Protein AF-A0A8J3CZ08-F1 (afdb_monomer_lite)

Structure (mmCIF, N/CA/C/O backbone):
data_AF-A0A8J3CZ08-F1
#
_entry.id   AF-A0A8J3CZ08-F1
#
loop_
_atom_site.group_PDB
_atom_site.id
_atom_site.type_symbol
_atom_site.label_atom_id
_atom_site.label_alt_id
_atom_site.label_comp_id
_atom_site.label_asym_id
_atom_site.label_entity_id
_atom_site.label_seq_id
_atom_site.pdbx_PDB_ins_code
_atom_site.Cartn_x
_atom_site.Cartn_y
_atom_site.Cartn_z
_atom_site.occupancy
_atom_site.B_iso_or_equiv
_atom_site.auth_seq_id
_atom_site.auth_comp_id
_atom_site.auth_asym_id
_atom_site.auth_atom_id
_atom_site.pdbx_PDB_model_num
ATOM 1 N N . MET A 1 1 ? -17.536 -9.935 16.630 1.00 55.53 1 MET A N 1
ATOM 2 C CA . MET A 1 1 ? -16.297 -9.141 16.836 1.00 55.53 1 MET A CA 1
ATOM 3 C C . MET A 1 1 ? -16.662 -7.703 17.180 1.00 55.53 1 MET A C 1
ATOM 5 O O . MET A 1 1 ? -17.738 -7.279 16.781 1.00 55.53 1 MET A O 1
ATOM 9 N N . SER A 1 2 ? -15.826 -6.968 17.931 1.00 83.19 2 SER A N 1
ATOM 10 C CA . SER A 1 2 ? -16.153 -5.585 18.317 1.00 83.19 2 SER A CA 1
ATOM 11 C C . SER A 1 2 ? -15.973 -4.619 17.141 1.00 83.19 2 SER A C 1
ATOM 13 O O . SER A 1 2 ? -15.011 -4.729 16.381 1.00 83.19 2 SER A O 1
ATOM 15 N N . ILE A 1 3 ? -16.885 -3.652 17.013 1.00 88.19 3 ILE A N 1
ATOM 16 C CA . ILE A 1 3 ? -16.844 -2.585 15.997 1.00 88.19 3 ILE A CA 1
ATOM 17 C C . ILE A 1 3 ? -15.497 -1.838 15.987 1.00 88.19 3 ILE A C 1
ATOM 19 O O . ILE A 1 3 ? -14.977 -1.478 14.934 1.00 88.19 3 ILE A O 1
ATOM 23 N N . ILE A 1 4 ? -14.874 -1.715 17.163 1.00 90.69 4 ILE A N 1
ATOM 24 C CA . ILE A 1 4 ? -13.566 -1.086 17.367 1.00 90.69 4 ILE A CA 1
ATOM 25 C C . ILE A 1 4 ? -12.465 -1.821 16.590 1.00 90.69 4 ILE A C 1
ATOM 27 O O . ILE A 1 4 ? -11.626 -1.177 15.964 1.00 90.69 4 ILE A O 1
ATOM 31 N N . LYS A 1 5 ? -12.471 -3.163 16.582 1.00 90.31 5 LYS A N 1
ATOM 32 C CA . LYS A 1 5 ? -11.484 -3.953 15.825 1.00 90.31 5 LYS A CA 1
ATOM 33 C C . LYS A 1 5 ? -11.648 -3.761 14.319 1.00 90.31 5 LYS A C 1
ATOM 35 O O . LYS A 1 5 ? -10.652 -3.572 13.627 1.00 90.31 5 LYS A O 1
ATOM 40 N N . LYS A 1 6 ? -12.890 -3.745 13.824 1.00 91.62 6 LYS A N 1
ATOM 41 C CA . LYS A 1 6 ? -13.172 -3.495 12.402 1.00 91.62 6 LYS A CA 1
ATOM 42 C C . LYS A 1 6 ? -12.670 -2.116 11.964 1.00 91.62 6 LYS A C 1
ATOM 44 O O . LYS A 1 6 ? -12.0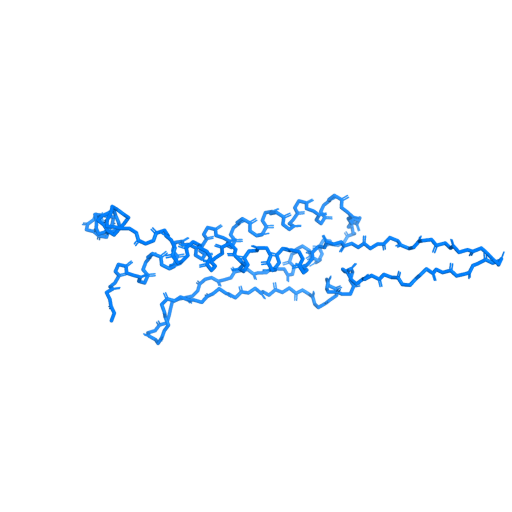28 -2.008 10.921 1.00 91.62 6 LYS A O 1
ATOM 49 N N . GLU A 1 7 ? -12.869 -1.082 12.785 1.00 91.94 7 GLU A N 1
ATOM 50 C CA . GLU A 1 7 ? -12.345 0.252 12.462 1.00 91.94 7 GLU A CA 1
ATOM 51 C C . GLU A 1 7 ? -10.839 0.390 12.613 1.00 91.94 7 GLU A C 1
ATOM 53 O O . GLU A 1 7 ? -10.219 1.093 11.816 1.00 91.94 7 GLU A O 1
ATOM 58 N N . PHE A 1 8 ? -10.222 -0.318 13.553 1.00 94.00 8 PHE A N 1
ATOM 59 C CA . PHE A 1 8 ? -8.768 -0.397 13.614 1.00 94.00 8 PHE A CA 1
ATOM 60 C C . PHE A 1 8 ? -8.179 -0.979 12.321 1.00 94.00 8 PHE A C 1
ATOM 62 O O . PHE A 1 8 ? -7.316 -0.356 11.696 1.00 94.00 8 PHE A O 1
ATOM 69 N N . VAL A 1 9 ? -8.688 -2.136 11.882 1.00 94.44 9 VAL A N 1
ATOM 70 C CA . VAL A 1 9 ? -8.239 -2.795 10.646 1.00 94.44 9 VAL A CA 1
ATOM 71 C C . VAL A 1 9 ? -8.441 -1.868 9.451 1.00 94.44 9 VAL A C 1
ATOM 73 O O . VAL A 1 9 ? -7.513 -1.659 8.668 1.00 94.44 9 VAL A O 1
ATOM 76 N N . ARG A 1 10 ? -9.616 -1.239 9.331 1.00 93.62 10 ARG A N 1
ATOM 77 C CA . ARG A 1 10 ? -9.903 -0.284 8.256 1.00 93.62 10 ARG A CA 1
ATOM 78 C C . ARG A 1 10 ? -8.902 0.865 8.210 1.00 93.62 10 ARG A C 1
ATOM 80 O O . ARG A 1 10 ? -8.414 1.170 7.124 1.00 93.62 10 ARG A O 1
ATOM 87 N N . ARG A 1 11 ? -8.596 1.493 9.351 1.00 94.50 11 ARG A N 1
ATOM 88 C CA . ARG A 1 11 ? -7.645 2.616 9.423 1.00 94.50 11 ARG A CA 1
ATOM 89 C C . ARG A 1 11 ? -6.263 2.196 8.931 1.00 94.50 11 ARG A C 1
ATOM 91 O O . ARG A 1 11 ? -5.706 2.864 8.063 1.00 94.50 11 ARG A O 1
ATOM 98 N N . ILE A 1 12 ? -5.757 1.048 9.390 1.00 95.88 12 ILE A N 1
ATOM 99 C CA . ILE A 1 12 ? -4.464 0.518 8.927 1.00 95.88 12 ILE A CA 1
ATOM 100 C C . ILE A 1 12 ? -4.481 0.270 7.420 1.00 95.88 12 ILE A C 1
ATOM 102 O O . ILE A 1 12 ? -3.575 0.718 6.717 1.00 95.88 12 ILE A O 1
ATOM 106 N N . LEU A 1 13 ? -5.509 -0.409 6.904 1.00 95.75 13 LEU A N 1
ATOM 107 C CA . LEU A 1 13 ? -5.605 -0.699 5.473 1.00 95.75 13 LEU A CA 1
ATOM 108 C C . LEU A 1 13 ? -5.691 0.583 4.633 1.00 95.75 13 LEU A C 1
ATOM 110 O O . LEU A 1 13 ? -5.066 0.657 3.576 1.00 95.75 13 LEU A O 1
ATOM 114 N N . GLN A 1 14 ? -6.420 1.603 5.095 1.00 95.25 14 GLN A N 1
ATOM 115 C CA . GLN A 1 14 ? -6.518 2.897 4.417 1.00 95.25 14 GLN A CA 1
ATOM 116 C C . GLN A 1 14 ? -5.169 3.616 4.382 1.00 95.25 14 GLN A C 1
ATOM 118 O O . GLN A 1 14 ? -4.714 4.000 3.303 1.00 95.25 14 GLN A O 1
ATOM 123 N N . GLU A 1 15 ? -4.490 3.740 5.519 1.00 96.00 15 GLU A N 1
ATOM 124 C CA . GLU A 1 15 ? -3.184 4.396 5.587 1.00 96.00 15 GLU A CA 1
ATOM 125 C C . GLU A 1 15 ? -2.137 3.680 4.730 1.00 96.00 15 GLU A C 1
ATOM 127 O O . GLU A 1 15 ? -1.411 4.314 3.961 1.00 96.00 15 GLU A O 1
ATOM 132 N N . GLU A 1 16 ? -2.065 2.351 4.824 1.00 96.06 16 GLU A N 1
ATOM 133 C CA . GLU A 1 16 ? -1.104 1.569 4.048 1.00 96.06 16 GLU A CA 1
ATOM 134 C C . GLU A 1 16 ? -1.427 1.585 2.552 1.00 96.06 16 GLU A C 1
ATOM 136 O O . GLU A 1 16 ? -0.503 1.641 1.740 1.00 96.06 16 GLU A O 1
ATOM 141 N N . SER A 1 17 ? -2.707 1.643 2.164 1.00 94.62 17 SER A N 1
ATOM 142 C CA . SER A 1 17 ? -3.087 1.802 0.757 1.00 94.62 17 SER A CA 1
ATOM 143 C C . SER A 1 17 ? -2.597 3.132 0.177 1.00 94.62 17 SER A C 1
ATOM 145 O O . SER A 1 17 ? -1.953 3.144 -0.872 1.00 94.62 17 SER A O 1
ATOM 147 N N . GLN A 1 18 ? -2.793 4.242 0.895 1.00 95.38 18 GLN A N 1
ATOM 148 C CA . GLN A 1 18 ? -2.344 5.567 0.463 1.00 95.38 18 GLN A CA 1
ATOM 149 C C . GLN A 1 18 ? -0.816 5.639 0.389 1.00 95.38 18 GLN A C 1
ATOM 151 O O . GLN A 1 18 ? -0.246 6.168 -0.572 1.00 95.38 18 GLN A O 1
ATOM 156 N N . ARG A 1 19 ? -0.129 5.070 1.389 1.00 95.50 19 ARG A N 1
ATOM 157 C CA . ARG A 1 19 ? 1.337 4.991 1.395 1.00 95.50 19 ARG A CA 1
ATOM 158 C C . ARG A 1 19 ? 1.844 4.179 0.208 1.00 95.50 19 ARG A C 1
ATOM 160 O O . ARG A 1 19 ? 2.770 4.628 -0.469 1.00 95.50 19 ARG A O 1
ATOM 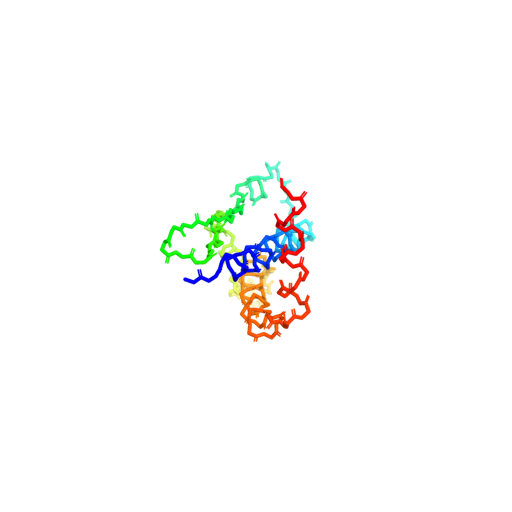167 N N . MET A 1 20 ? 1.226 3.033 -0.078 1.00 94.88 20 MET A N 1
ATOM 168 C CA . MET A 1 20 ? 1.589 2.196 -1.218 1.00 94.88 20 MET A CA 1
ATOM 169 C C . MET A 1 20 ? 1.418 2.933 -2.537 1.00 94.88 20 MET A C 1
ATOM 171 O O . MET A 1 20 ? 2.347 2.954 -3.347 1.00 94.88 20 MET A O 1
ATOM 175 N N . GLU A 1 21 ? 0.271 3.576 -2.738 1.00 94.06 21 GLU A N 1
ATOM 176 C CA . GLU A 1 21 ? -0.018 4.316 -3.961 1.00 94.06 21 GLU A CA 1
ATOM 177 C C . GLU A 1 21 ? 1.026 5.403 -4.223 1.00 94.06 21 GLU A C 1
ATOM 179 O O . GLU A 1 21 ? 1.609 5.473 -5.314 1.00 94.06 21 GLU A O 1
ATOM 184 N N . LYS A 1 22 ? 1.309 6.208 -3.192 1.00 94.94 22 LYS A N 1
ATOM 185 C CA . LYS A 1 22 ? 2.273 7.308 -3.240 1.00 94.94 22 LYS A CA 1
ATOM 186 C C . LYS A 1 22 ? 3.685 6.801 -3.518 1.00 94.94 22 LYS A C 1
ATOM 188 O O . LYS A 1 22 ? 4.338 7.271 -4.451 1.00 94.94 22 LYS A O 1
ATOM 193 N N . ASN A 1 23 ? 4.152 5.824 -2.745 1.00 94.25 23 ASN A N 1
ATOM 194 C CA . ASN A 1 23 ? 5.511 5.296 -2.854 1.00 94.25 23 ASN A CA 1
ATOM 195 C C . ASN A 1 23 ? 5.751 4.626 -4.213 1.00 94.25 23 ASN A C 1
ATOM 197 O O . ASN A 1 23 ? 6.788 4.845 -4.847 1.00 94.25 23 ASN A O 1
ATOM 201 N N . GLN A 1 24 ? 4.773 3.852 -4.689 1.00 94.50 24 GLN A N 1
ATOM 202 C CA . GLN A 1 24 ? 4.840 3.222 -5.999 1.00 94.50 24 GLN A CA 1
ATOM 203 C C . GLN A 1 24 ? 4.824 4.276 -7.117 1.00 94.50 24 GLN A C 1
ATOM 205 O O . GLN A 1 24 ? 5.618 4.190 -8.052 1.00 94.50 24 GLN A O 1
ATOM 210 N N . LEU A 1 25 ? 3.960 5.297 -7.019 1.00 93.94 25 LEU A N 1
ATOM 211 C CA . LEU A 1 25 ? 3.877 6.380 -8.007 1.00 93.94 25 LEU A CA 1
ATOM 212 C C . LEU A 1 25 ? 5.202 7.138 -8.146 1.00 93.94 25 LEU A C 1
ATOM 214 O O . LEU A 1 25 ? 5.667 7.350 -9.266 1.00 93.94 25 LEU A O 1
ATOM 218 N N . ILE A 1 26 ? 5.819 7.521 -7.025 1.00 94.50 26 ILE A N 1
ATOM 219 C CA . ILE A 1 26 ? 7.111 8.224 -7.012 1.00 94.50 26 ILE A CA 1
ATOM 220 C C . ILE A 1 26 ? 8.167 7.400 -7.751 1.00 94.50 26 ILE A C 1
ATOM 222 O O . ILE A 1 26 ? 8.894 7.916 -8.600 1.00 94.50 26 ILE A O 1
ATOM 226 N N . GLN A 1 27 ? 8.217 6.096 -7.490 1.00 93.88 27 GLN A N 1
ATOM 227 C CA . GLN A 1 27 ? 9.179 5.216 -8.137 1.00 93.88 27 GLN A CA 1
ATOM 228 C C . GLN A 1 27 ? 8.916 5.038 -9.629 1.00 93.88 27 GLN A C 1
ATOM 230 O O . GLN A 1 27 ? 9.858 5.031 -10.422 1.00 93.88 27 GLN A O 1
ATOM 235 N N . MET A 1 28 ? 7.650 4.913 -10.024 1.00 93.31 28 MET A N 1
ATOM 236 C CA . MET A 1 28 ? 7.272 4.851 -11.431 1.00 93.31 28 MET A CA 1
ATOM 237 C C . MET A 1 28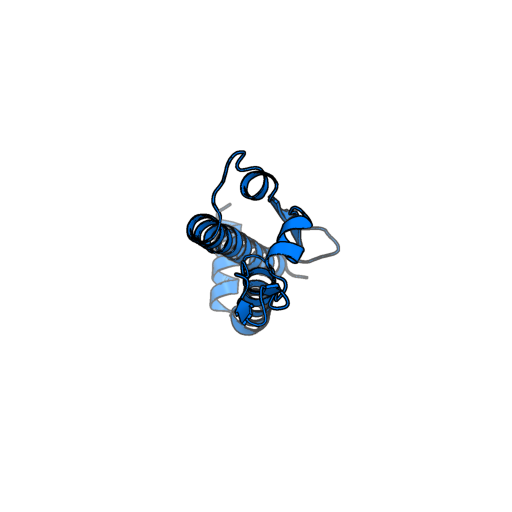 ? 7.701 6.128 -12.162 1.00 93.31 28 MET A C 1
ATOM 239 O O . MET A 1 28 ? 8.328 6.023 -13.211 1.00 93.31 28 MET A O 1
ATOM 243 N N . ARG A 1 29 ? 7.472 7.309 -11.569 1.00 93.00 29 ARG A N 1
ATOM 244 C CA . ARG A 1 29 ? 7.932 8.608 -12.098 1.00 93.00 29 ARG A CA 1
ATOM 245 C C . ARG A 1 29 ? 9.449 8.721 -12.203 1.00 93.00 29 ARG A C 1
ATOM 247 O O . ARG A 1 29 ? 9.948 9.308 -13.152 1.00 93.00 29 ARG A O 1
ATOM 254 N N . ARG A 1 30 ? 10.185 8.128 -11.263 1.00 93.06 30 ARG A N 1
ATOM 255 C CA . ARG A 1 30 ? 11.655 8.125 -11.280 1.00 93.06 30 ARG A CA 1
ATOM 256 C C . ARG A 1 30 ? 12.242 7.207 -12.354 1.00 93.06 30 ARG A C 1
ATOM 258 O O . ARG A 1 30 ? 13.354 7.428 -12.827 1.00 93.06 30 ARG A O 1
ATOM 265 N N . LEU A 1 31 ? 11.566 6.099 -12.650 1.00 92.12 31 LEU A N 1
ATOM 266 C CA . LEU A 1 31 ? 12.143 5.008 -13.431 1.00 92.12 31 LEU A CA 1
ATOM 267 C C . LEU A 1 31 ? 11.645 4.926 -14.874 1.00 92.12 31 LEU A C 1
ATOM 269 O O . LEU A 1 31 ? 12.400 4.451 -15.724 1.00 92.12 31 LEU A O 1
ATOM 273 N N . LEU A 1 32 ? 10.397 5.314 -15.129 1.00 90.75 32 LEU A N 1
ATOM 274 C CA . LEU A 1 32 ? 9.726 5.151 -16.413 1.00 90.75 32 LEU A CA 1
ATOM 275 C C . LEU A 1 32 ? 9.572 6.498 -17.118 1.00 90.75 32 LEU A C 1
ATOM 277 O O . LEU A 1 32 ? 9.310 7.512 -16.480 1.00 90.75 32 LEU A O 1
ATOM 281 N N . ASN A 1 33 ? 9.643 6.464 -18.446 1.00 89.38 33 ASN A N 1
ATOM 282 C CA . ASN A 1 33 ? 9.235 7.579 -19.294 1.00 89.38 33 ASN A CA 1
ATOM 283 C C . ASN A 1 33 ? 7.814 7.295 -19.789 1.00 89.38 33 ASN A C 1
ATOM 285 O O . ASN A 1 33 ? 7.559 6.223 -20.343 1.00 89.38 33 ASN A O 1
ATOM 289 N N . PHE A 1 34 ? 6.889 8.231 -19.583 1.00 88.44 34 PHE A N 1
ATOM 290 C CA . PHE A 1 34 ? 5.481 8.053 -19.937 1.00 88.44 34 PHE A CA 1
ATOM 291 C C . PHE A 1 34 ? 5.144 8.775 -21.238 1.00 88.44 34 PHE A C 1
ATOM 2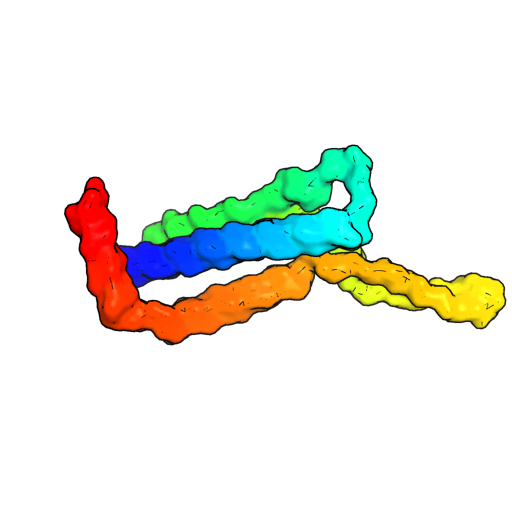93 O O . PHE A 1 34 ? 5.564 9.907 -21.438 1.00 88.44 34 PHE A O 1
ATOM 300 N N . HIS A 1 35 ? 4.354 8.119 -22.090 1.00 87.38 35 HIS A N 1
ATOM 301 C CA . HIS A 1 35 ? 3.649 8.772 -23.200 1.00 87.38 35 HIS A CA 1
ATOM 302 C C . HIS A 1 35 ? 2.167 8.975 -22.856 1.00 87.38 35 HIS A C 1
ATOM 304 O O . HIS A 1 35 ? 1.675 10.091 -22.911 1.00 87.38 35 HIS A O 1
ATOM 310 N N . THR A 1 36 ? 1.468 7.916 -22.430 1.00 85.62 36 THR A N 1
ATOM 311 C CA . THR A 1 36 ? 0.010 7.944 -22.186 1.00 85.62 36 THR A CA 1
ATOM 312 C C . THR A 1 36 ? -0.388 7.961 -20.707 1.00 85.62 36 THR A C 1
ATOM 314 O O . THR A 1 36 ? -1.560 8.100 -20.386 1.00 85.62 36 THR A O 1
ATOM 317 N N . ASN A 1 37 ? 0.562 7.800 -19.775 1.00 89.31 37 ASN A N 1
ATOM 318 C CA . ASN A 1 37 ? 0.315 7.646 -18.327 1.00 89.31 37 ASN A CA 1
ATOM 319 C C . ASN A 1 37 ? -0.619 6.481 -17.919 1.00 89.31 37 ASN A C 1
ATOM 321 O O . ASN A 1 37 ? -0.924 6.332 -16.734 1.00 89.31 37 ASN A O 1
ATOM 325 N N . GLU A 1 38 ? -0.999 5.589 -18.836 1.00 89.19 38 GLU A N 1
ATOM 326 C CA . GLU A 1 38 ? -1.927 4.477 -18.568 1.00 89.19 38 GLU A CA 1
ATOM 327 C C . GLU A 1 38 ? -1.474 3.554 -17.434 1.00 89.19 38 GLU A C 1
ATOM 329 O O . GLU A 1 38 ? -2.289 3.045 -16.665 1.00 89.19 38 GLU A O 1
ATOM 334 N N . LEU A 1 39 ? -0.161 3.341 -17.297 1.00 89.00 39 LEU A N 1
ATOM 335 C CA . LEU A 1 39 ? 0.382 2.514 -16.219 1.00 89.00 39 LEU A CA 1
ATOM 336 C C . LEU A 1 39 ? 0.119 3.104 -14.835 1.00 89.00 39 LEU A C 1
ATOM 338 O O . LEU A 1 39 ? 0.035 2.344 -13.873 1.00 89.00 39 LEU A O 1
ATOM 342 N N . VAL A 1 40 ? 0.012 4.429 -14.741 1.00 90.06 40 VAL A N 1
ATOM 343 C CA . VAL A 1 40 ? -0.291 5.146 -13.503 1.00 90.06 40 VAL A CA 1
ATOM 344 C C . VAL A 1 40 ? -1.796 5.193 -13.272 1.00 90.06 40 VAL A C 1
ATOM 346 O O . VAL A 1 40 ? -2.226 4.858 -12.172 1.00 90.06 40 VAL A O 1
ATOM 349 N N . GLN A 1 41 ? -2.563 5.572 -14.299 1.00 90.00 41 GLN A N 1
ATOM 350 C CA . GLN A 1 41 ? -4.014 5.777 -14.224 1.00 90.00 41 GLN A CA 1
ATOM 351 C C . GLN A 1 41 ? -4.802 4.469 -14.088 1.00 90.00 41 GLN A C 1
ATOM 353 O O . GLN A 1 41 ? -5.840 4.433 -13.445 1.00 90.00 41 GLN A O 1
ATOM 358 N N . GLY A 1 42 ? -4.299 3.366 -14.648 1.00 89.62 42 GLY A N 1
ATOM 359 C CA . GLY A 1 42 ? -4.925 2.047 -14.543 1.00 89.62 42 GLY A CA 1
ATOM 360 C C . GLY A 1 42 ? -4.722 1.356 -13.192 1.00 89.62 42 GLY A C 1
ATOM 361 O O . GLY A 1 42 ? -4.834 0.129 -13.129 1.00 89.62 42 GLY A O 1
ATOM 362 N N . ARG A 1 43 ? -4.344 2.103 -12.149 1.00 92.06 43 ARG A N 1
ATOM 363 C CA . ARG A 1 43 ? -4.166 1.598 -10.788 1.00 92.06 43 ARG A CA 1
ATOM 364 C C . ARG A 1 43 ? -5.318 2.066 -9.924 1.00 92.06 43 ARG A C 1
ATOM 366 O O . ARG A 1 43 ? -5.731 3.213 -10.010 1.00 92.06 43 ARG A O 1
ATOM 373 N N . GLU A 1 44 ? -5.803 1.176 -9.079 1.00 93.62 44 GLU A N 1
ATOM 374 C CA . GLU A 1 44 ? -6.898 1.479 -8.173 1.00 93.62 44 GLU A CA 1
ATOM 375 C C . GLU A 1 44 ? -6.711 0.698 -6.880 1.00 93.62 44 GLU A C 1
ATOM 377 O O . GLU A 1 44 ? -6.415 -0.501 -6.899 1.00 93.62 44 GLU A O 1
ATOM 382 N N . LEU A 1 45 ? -6.886 1.391 -5.761 1.00 93.19 45 LEU A N 1
ATOM 383 C CA . LEU A 1 45 ? -6.844 0.825 -4.424 1.00 93.19 45 LEU A CA 1
ATOM 384 C C . LEU A 1 45 ? -8.195 1.025 -3.765 1.00 93.19 45 LEU A C 1
ATOM 386 O O . LEU A 1 45 ? -8.715 2.136 -3.725 1.00 93.19 45 LEU A O 1
ATOM 390 N N . LYS A 1 46 ? -8.768 -0.064 -3.261 1.00 93.81 46 LYS A N 1
ATOM 391 C CA . LYS A 1 46 ? -10.053 -0.041 -2.566 1.00 93.81 46 LYS A CA 1
ATOM 392 C C . LYS A 1 46 ? -9.942 -0.765 -1.245 1.00 93.81 46 LYS A C 1
ATOM 394 O O . LYS A 1 46 ? -9.528 -1.918 -1.208 1.00 93.81 46 LYS A O 1
ATOM 399 N N . VAL A 1 47 ? -10.362 -0.094 -0.182 1.00 93.69 47 VAL A N 1
ATOM 400 C CA . VAL A 1 47 ? -10.582 -0.716 1.122 1.00 93.69 47 VAL A CA 1
ATOM 401 C C . VAL A 1 47 ? -12.075 -0.956 1.265 1.00 93.69 47 VAL A C 1
ATOM 403 O O . VAL A 1 47 ? -12.869 -0.030 1.123 1.00 93.69 47 VAL A O 1
ATOM 406 N N . THR A 1 48 ? -12.450 -2.201 1.523 1.00 90.69 48 THR A N 1
ATOM 407 C CA . THR A 1 48 ? -13.839 -2.621 1.720 1.00 90.69 48 THR A CA 1
ATOM 408 C C . THR A 1 48 ? -13.998 -3.243 3.097 1.00 90.69 48 THR A C 1
ATOM 410 O O . THR A 1 48 ? -13.064 -3.848 3.624 1.00 90.69 48 THR A O 1
ATOM 413 N N . GLN A 1 49 ? -15.177 -3.073 3.684 1.00 85.44 49 GLN A N 1
ATOM 414 C CA . GLN A 1 49 ? -15.603 -3.768 4.893 1.00 85.44 49 GLN A CA 1
ATOM 415 C C . GLN A 1 49 ? -16.816 -4.608 4.507 1.00 85.44 49 GLN A C 1
ATOM 417 O O . GLN A 1 49 ? -17.713 -4.111 3.830 1.00 85.44 49 GLN A O 1
ATOM 422 N N . GLN A 1 50 ? -16.807 -5.882 4.877 1.00 77.69 50 GLN A N 1
ATOM 423 C CA . GLN A 1 50 ? -17.925 -6.797 4.658 1.00 77.69 50 GLN A CA 1
ATOM 424 C C . GLN A 1 50 ? -18.322 -7.401 6.003 1.00 77.69 50 GLN A C 1
ATOM 426 O O . GLN A 1 50 ? -17.541 -7.392 6.954 1.00 77.69 50 GLN A O 1
ATOM 431 N N . ASP A 1 51 ? -19.528 -7.945 6.111 1.00 72.25 51 ASP A N 1
ATOM 432 C CA . ASP A 1 51 ? -19.974 -8.519 7.385 1.00 72.25 51 ASP A CA 1
ATOM 433 C C . ASP A 1 51 ? -19.110 -9.710 7.817 1.00 72.25 51 ASP A C 1
ATOM 435 O O . ASP A 1 51 ? -18.834 -9.872 9.009 1.00 72.25 51 ASP A O 1
ATOM 439 N N . THR A 1 52 ? -18.587 -10.452 6.838 1.00 76.06 52 THR A N 1
ATOM 440 C CA . THR A 1 52 ? -17.739 -11.638 7.002 1.00 76.06 52 THR A CA 1
ATOM 441 C C . THR A 1 52 ? -16.256 -11.339 7.247 1.00 76.06 52 THR A C 1
ATOM 443 O O . THR A 1 52 ? -15.543 -12.228 7.706 1.00 76.06 52 THR A O 1
ATOM 446 N N . MET A 1 53 ? -15.771 -10.122 6.962 1.00 78.12 53 MET A N 1
ATOM 447 C CA . MET A 1 53 ? -14.349 -9.761 7.064 1.00 78.12 53 MET A CA 1
ATOM 448 C C . MET A 1 53 ? -14.145 -8.434 7.799 1.00 78.12 53 MET A C 1
ATOM 450 O O . MET A 1 53 ? -14.849 -7.460 7.548 1.00 78.12 53 MET A O 1
ATOM 454 N N . ASP A 1 54 ? -13.119 -8.351 8.648 1.00 84.38 54 ASP A N 1
ATOM 455 C CA . ASP A 1 54 ? -12.804 -7.110 9.376 1.00 84.38 54 ASP A CA 1
ATOM 456 C C . ASP A 1 54 ? -12.343 -5.968 8.456 1.00 84.38 54 ASP A C 1
ATOM 458 O O . ASP A 1 54 ? -12.531 -4.790 8.765 1.00 84.38 54 ASP A O 1
ATOM 462 N N . GLY A 1 55 ? -11.788 -6.316 7.296 1.00 88.50 55 GLY A N 1
ATOM 463 C CA . GLY A 1 55 ? -11.459 -5.397 6.215 1.00 88.50 55 GLY A CA 1
ATOM 464 C C . GLY A 1 55 ? -10.711 -6.106 5.089 1.00 88.50 55 GLY A C 1
ATOM 465 O O . GLY A 1 55 ? -10.000 -7.081 5.322 1.00 88.50 55 GLY A O 1
ATOM 466 N N . ALA A 1 56 ? -10.858 -5.612 3.862 1.00 92.25 56 ALA A N 1
ATOM 467 C CA . ALA A 1 56 ? -10.158 -6.128 2.692 1.00 92.25 56 ALA A CA 1
ATOM 468 C C . ALA A 1 56 ? -9.594 -4.984 1.844 1.00 92.25 56 ALA A C 1
ATOM 470 O O . ALA A 1 56 ? -10.325 -4.077 1.437 1.00 92.25 56 ALA A O 1
ATOM 471 N N . LEU A 1 57 ? -8.291 -5.047 1.556 1.00 93.88 57 LEU A N 1
ATOM 472 C CA . LEU A 1 57 ? -7.597 -4.134 0.651 1.00 93.88 57 LEU A CA 1
ATOM 473 C C . LEU A 1 57 ? -7.428 -4.798 -0.720 1.00 93.88 57 LEU A C 1
ATOM 475 O O . LEU A 1 57 ? -6.708 -5.782 -0.863 1.00 93.88 57 LEU A O 1
ATOM 479 N N . SER A 1 58 ? -8.072 -4.231 -1.734 1.00 94.19 58 SER A N 1
ATOM 480 C CA . SER A 1 58 ? -7.966 -4.651 -3.130 1.00 94.19 58 SER A CA 1
ATOM 481 C C . SER A 1 58 ? -7.065 -3.700 -3.903 1.00 94.19 58 SER A C 1
ATOM 483 O O . SER A 1 58 ? -7.299 -2.491 -3.910 1.00 94.19 58 SER A O 1
ATOM 485 N N . PHE A 1 59 ? -6.066 -4.249 -4.593 1.00 93.75 59 PHE A N 1
ATOM 486 C CA . PHE A 1 59 ? -5.191 -3.504 -5.493 1.00 93.75 59 PHE A CA 1
ATOM 487 C C . PHE A 1 59 ? -5.364 -3.991 -6.928 1.00 93.75 59 PHE A C 1
ATOM 489 O O . PHE A 1 59 ? -5.003 -5.119 -7.263 1.00 93.75 59 PHE A O 1
ATOM 496 N N . ARG A 1 60 ? -5.883 -3.123 -7.794 1.00 94.06 60 ARG A N 1
ATOM 497 C CA . ARG A 1 60 ? -5.982 -3.363 -9.233 1.00 94.06 60 ARG A CA 1
ATOM 498 C C . ARG A 1 60 ? -4.866 -2.611 -9.941 1.00 94.06 60 ARG A C 1
ATOM 500 O O . ARG A 1 60 ? -4.646 -1.431 -9.691 1.00 94.06 60 ARG A O 1
ATOM 507 N N . HIS A 1 61 ? -4.170 -3.289 -10.846 1.00 93.62 61 HIS A N 1
ATOM 508 C CA . HIS A 1 61 ? -3.130 -2.693 -11.679 1.00 93.62 61 HIS A CA 1
ATOM 509 C C . HIS A 1 61 ? -2.988 -3.459 -12.998 1.00 93.62 61 HIS A C 1
ATOM 511 O O . HIS A 1 61 ? -3.467 -4.584 -13.147 1.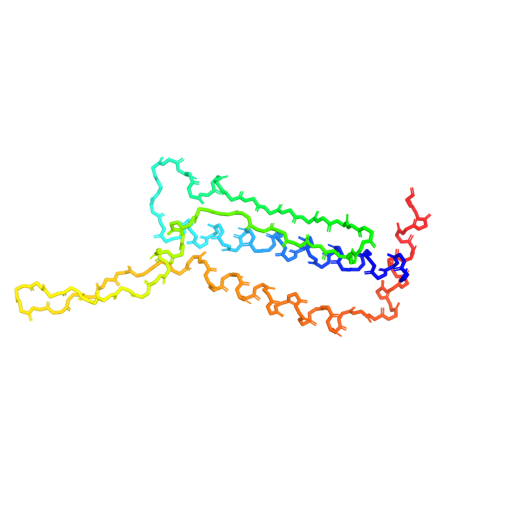00 93.62 61 HIS A O 1
ATOM 517 N N . LYS A 1 62 ? -2.278 -2.879 -13.971 1.00 93.00 62 LYS A N 1
ATOM 518 C CA . LYS A 1 62 ? -1.967 -3.573 -15.228 1.00 93.00 62 LYS A CA 1
ATOM 519 C C . LYS A 1 62 ? -0.967 -4.707 -14.979 1.00 93.00 62 LYS A C 1
ATOM 521 O O . LYS A 1 62 ? 0.093 -4.475 -14.389 1.00 93.00 62 LYS A O 1
ATOM 526 N N . ALA A 1 63 ? -1.250 -5.901 -15.506 1.00 90.94 63 ALA A N 1
ATOM 527 C CA . ALA A 1 63 ? -0.362 -7.066 -15.407 1.00 90.94 63 ALA A CA 1
ATOM 528 C C . ALA A 1 63 ? 1.051 -6.783 -15.951 1.00 90.94 63 ALA A C 1
ATOM 530 O O . ALA A 1 63 ? 2.036 -7.282 -15.407 1.00 90.94 63 ALA A O 1
ATOM 531 N N . TYR A 1 64 ? 1.160 -5.897 -16.952 1.00 91.00 64 TYR A N 1
ATOM 532 C CA . TYR A 1 64 ? 2.429 -5.435 -17.522 1.00 91.00 64 TYR A CA 1
ATOM 533 C C . TYR A 1 64 ? 3.438 -4.934 -16.470 1.00 91.00 64 TYR A C 1
ATOM 535 O O . TYR A 1 64 ? 4.641 -5.141 -16.620 1.00 91.00 64 TYR A O 1
ATOM 543 N N . GLN A 1 65 ? 2.968 -4.356 -15.356 1.00 90.88 65 GLN A N 1
ATOM 544 C CA . GLN A 1 65 ? 3.840 -3.889 -14.272 1.00 90.88 65 GLN A CA 1
ATOM 545 C C . GLN A 1 65 ? 4.697 -5.016 -13.668 1.00 90.88 65 GLN A C 1
ATOM 547 O O . GLN A 1 65 ? 5.853 -4.774 -13.326 1.00 90.88 65 GLN A O 1
ATOM 552 N N . ARG A 1 66 ? 4.183 -6.254 -13.596 1.00 90.81 66 ARG A N 1
ATOM 553 C CA . ARG A 1 66 ? 4.948 -7.413 -13.098 1.00 90.81 66 ARG A CA 1
ATOM 554 C C . ARG A 1 66 ? 6.114 -7.746 -14.021 1.00 90.81 66 ARG A C 1
ATOM 556 O O . ARG A 1 66 ? 7.214 -8.005 -13.549 1.00 90.81 66 ARG A O 1
ATOM 563 N N . PHE A 1 67 ? 5.899 -7.677 -15.334 1.00 90.75 67 PHE A N 1
ATOM 564 C CA . PHE A 1 67 ? 6.937 -7.957 -16.330 1.00 90.75 67 PHE A CA 1
ATOM 565 C C . PHE A 1 67 ? 8.055 -6.911 -16.330 1.00 90.75 67 PHE A C 1
ATOM 567 O O . PHE A 1 67 ? 9.211 -7.241 -16.593 1.00 90.75 67 PHE A O 1
ATOM 574 N N . LEU A 1 68 ? 7.728 -5.657 -16.010 1.00 90.56 68 LEU A N 1
ATOM 575 C CA . LEU A 1 68 ? 8.714 -4.585 -15.864 1.00 90.56 68 LEU A CA 1
ATOM 576 C C . LEU A 1 68 ? 9.652 -4.804 -14.663 1.00 90.56 68 LEU A C 1
ATOM 578 O O . LEU A 1 68 ? 10.829 -4.437 -14.736 1.00 90.56 68 LEU A O 1
ATOM 582 N N . ASP A 1 69 ? 9.147 -5.444 -13.608 1.00 90.94 69 ASP A N 1
ATOM 583 C CA . ASP A 1 69 ? 9.885 -5.751 -12.379 1.00 90.94 69 ASP A CA 1
ATOM 584 C C . ASP A 1 69 ? 10.821 -6.965 -12.521 1.00 90.94 69 ASP A C 1
ATOM 586 O O . ASP A 1 69 ? 11.852 -7.064 -11.853 1.00 90.94 69 ASP A O 1
ATOM 590 N N . LEU A 1 70 ? 10.511 -7.886 -13.441 1.00 90.50 70 LEU A N 1
ATOM 591 C CA . LEU A 1 70 ? 11.313 -9.091 -13.642 1.00 90.50 70 LEU A CA 1
ATOM 592 C C . LEU A 1 70 ? 12.779 -8.768 -13.959 1.00 90.50 70 LEU A C 1
ATOM 594 O O . LEU A 1 70 ? 13.116 -7.905 -14.780 1.00 90.50 70 LEU A O 1
ATOM 598 N N . LYS A 1 71 ? 13.676 -9.543 -13.340 1.00 87.19 71 LYS A N 1
ATOM 599 C CA . LYS A 1 71 ? 15.106 -9.490 -13.635 1.00 87.19 71 LYS A CA 1
ATOM 600 C C . LYS A 1 71 ? 15.326 -9.908 -15.085 1.00 87.19 71 LYS A C 1
ATOM 602 O O . LYS A 1 71 ? 15.083 -11.050 -15.469 1.00 87.19 71 LYS A O 1
ATOM 607 N N . LYS A 1 72 ? 15.811 -8.978 -15.902 1.00 88.50 72 LYS A N 1
ATOM 608 C CA . LYS A 1 72 ? 16.064 -9.242 -17.317 1.00 88.50 72 LYS A CA 1
ATOM 609 C C . LYS A 1 72 ? 17.376 -9.995 -17.480 1.00 88.50 72 LYS A C 1
ATOM 611 O O . LYS A 1 72 ? 18.405 -9.594 -16.931 1.00 88.50 72 LYS A O 1
ATOM 616 N N . LYS A 1 73 ? 17.345 -11.067 -18.276 1.00 88.00 73 LYS A N 1
ATOM 617 C CA . LYS A 1 73 ? 18.574 -11.723 -18.723 1.00 88.00 73 LYS A CA 1
ATOM 618 C C . LYS A 1 73 ? 19.423 -10.705 -19.502 1.00 88.00 73 LYS A C 1
ATOM 620 O O . LYS A 1 73 ? 18.866 -9.895 -20.251 1.00 88.00 73 LYS A O 1
ATOM 625 N N . PRO A 1 74 ? 20.744 -10.700 -19.294 1.00 89.38 74 PRO A N 1
ATOM 626 C CA . PRO A 1 74 ? 21.635 -9.824 -20.034 1.00 89.38 74 PRO A CA 1
ATOM 627 C C . PRO A 1 74 ? 21.607 -10.208 -21.512 1.00 89.38 74 PRO A C 1
ATOM 629 O O . PRO A 1 74 ? 21.474 -11.382 -21.851 1.00 89.38 74 PRO A O 1
ATOM 632 N N . LEU A 1 75 ? 21.704 -9.206 -22.375 1.00 90.62 75 LEU A N 1
ATOM 633 C CA . LEU A 1 75 ? 21.755 -9.411 -23.816 1.00 90.62 75 LEU A CA 1
ATOM 634 C C . LEU A 1 75 ? 23.207 -9.661 -24.224 1.00 90.62 75 LEU A C 1
ATOM 636 O O . LEU A 1 75 ? 24.094 -8.968 -23.733 1.00 90.62 75 LEU A O 1
ATOM 640 N N . ILE A 1 76 ? 23.451 -10.601 -25.133 1.00 91.06 76 ILE A N 1
ATOM 641 C CA . ILE A 1 76 ? 24.757 -10.738 -25.783 1.00 91.06 76 ILE A CA 1
ATOM 642 C C . ILE A 1 76 ? 24.679 -10.005 -27.118 1.00 91.06 76 ILE A C 1
ATOM 644 O O . ILE A 1 76 ? 23.818 -10.308 -27.941 1.00 91.06 76 ILE A O 1
ATOM 648 N N . LYS A 1 77 ? 25.552 -9.021 -27.332 1.00 89.44 77 LYS A N 1
ATOM 649 C CA . LYS A 1 77 ? 25.655 -8.294 -28.602 1.00 89.44 77 LYS A CA 1
ATOM 650 C C . LYS A 1 77 ? 27.127 -8.201 -28.979 1.00 89.44 77 LYS A C 1
ATOM 652 O O . LYS A 1 77 ? 27.915 -7.676 -28.201 1.00 89.44 77 LYS A O 1
ATOM 657 N N . ARG A 1 78 ? 27.490 -8.726 -30.158 1.00 89.38 78 ARG A N 1
ATOM 658 C CA . ARG A 1 78 ? 28.884 -8.775 -30.653 1.00 89.38 78 ARG A CA 1
ATOM 659 C C . ARG A 1 78 ? 29.859 -9.387 -29.626 1.00 89.38 78 ARG A C 1
ATOM 661 O O . ARG A 1 78 ? 30.882 -8.798 -29.311 1.00 89.38 78 ARG A O 1
ATOM 668 N N . GLY A 1 79 ? 29.485 -10.520 -29.025 1.00 90.25 79 GLY A N 1
ATOM 669 C CA . GLY A 1 79 ? 30.292 -11.203 -28.002 1.00 90.25 79 GLY A CA 1
ATOM 670 C C . GLY A 1 79 ? 30.315 -10.538 -26.617 1.00 90.25 79 GLY A C 1
ATOM 671 O O . GLY A 1 79 ? 30.793 -11.147 -25.666 1.00 90.25 79 GLY A O 1
ATOM 672 N N . GLN A 1 80 ? 29.754 -9.334 -26.452 1.00 89.38 80 GLN A N 1
ATOM 673 C CA . GLN A 1 80 ? 29.736 -8.622 -25.172 1.00 89.38 80 GLN A CA 1
ATOM 674 C C . GLN A 1 80 ? 28.407 -8.779 -24.428 1.00 89.38 80 GLN A C 1
ATOM 676 O O . GLN A 1 80 ? 27.324 -8.733 -25.017 1.00 89.38 80 GLN A O 1
ATOM 681 N N . ARG A 1 81 ? 28.491 -8.914 -23.098 1.00 91.38 81 ARG A N 1
ATOM 682 C CA . ARG A 1 81 ? 27.340 -9.046 -22.196 1.00 91.38 81 ARG A CA 1
ATOM 683 C C . ARG A 1 81 ? 26.833 -7.671 -21.753 1.00 91.38 81 ARG A C 1
ATOM 685 O O . ARG A 1 81 ? 27.406 -7.036 -20.874 1.00 91.38 81 ARG A O 1
ATOM 692 N N . ILE A 1 82 ? 25.699 -7.249 -22.296 1.00 91.12 82 ILE A N 1
ATOM 693 C CA . ILE A 1 82 ? 25.040 -5.981 -21.973 1.00 91.12 82 ILE A CA 1
ATOM 694 C C . ILE A 1 82 ? 24.001 -6.206 -20.868 1.00 91.12 82 ILE A C 1
ATOM 696 O O . ILE A 1 82 ? 23.045 -6.978 -21.020 1.00 91.12 82 ILE A O 1
ATOM 700 N N . LYS A 1 83 ? 24.163 -5.508 -19.737 1.00 87.62 83 LYS A N 1
ATOM 701 C CA . LYS A 1 83 ? 23.168 -5.500 -18.655 1.00 87.62 83 LYS A CA 1
ATOM 702 C C . LYS A 1 83 ? 21.903 -4.780 -19.123 1.00 87.62 83 LYS A C 1
ATOM 704 O O . LYS A 1 83 ? 21.961 -3.679 -19.660 1.00 87.62 83 LYS A O 1
ATOM 709 N N . ARG A 1 84 ? 20.743 -5.390 -18.882 1.00 87.81 84 ARG A N 1
ATOM 710 C CA . ARG A 1 84 ? 19.440 -4.778 -19.166 1.00 87.81 84 ARG A CA 1
ATOM 711 C C . ARG A 1 84 ? 18.865 -4.170 -17.892 1.00 87.81 84 ARG A C 1
ATOM 713 O O . ARG A 1 84 ? 18.900 -4.800 -16.838 1.00 87.81 84 ARG A O 1
ATOM 720 N N . ARG A 1 85 ? 18.300 -2.967 -18.010 1.00 86.69 85 ARG A N 1
ATOM 721 C CA . ARG A 1 85 ? 17.626 -2.273 -16.907 1.00 86.69 85 ARG A CA 1
ATOM 722 C C . ARG A 1 85 ? 16.328 -2.995 -16.529 1.00 86.69 85 ARG A C 1
ATOM 724 O O . ARG A 1 85 ? 15.501 -3.289 -17.401 1.00 86.69 85 ARG A O 1
ATOM 731 N N . ASN A 1 86 ? 16.162 -3.269 -15.239 1.00 89.94 86 ASN A N 1
ATOM 732 C CA . ASN A 1 86 ? 14.893 -3.658 -14.629 1.00 89.94 86 ASN A CA 1
ATOM 733 C C . ASN A 1 86 ? 14.188 -2.425 -14.049 1.00 89.94 86 ASN A C 1
ATOM 735 O O . ASN A 1 86 ? 14.818 -1.398 -13.782 1.00 89.94 86 ASN A O 1
ATOM 739 N N . PHE A 1 87 ? 12.877 -2.531 -13.854 1.00 92.56 87 PHE A N 1
ATOM 740 C CA . PHE A 1 87 ? 12.063 -1.457 -13.301 1.00 92.56 87 PHE A CA 1
ATOM 741 C C . PHE A 1 87 ? 11.339 -1.967 -12.054 1.00 92.56 87 PHE A C 1
ATOM 743 O O . PHE A 1 87 ? 10.207 -2.435 -12.163 1.00 92.56 87 PHE A O 1
ATOM 750 N N . PRO A 1 88 ? 11.978 -1.904 -10.870 1.00 91.81 88 PRO A N 1
ATOM 751 C CA . PRO A 1 88 ? 11.393 -2.412 -9.638 1.00 91.81 88 PRO A CA 1
ATOM 752 C C . PRO A 1 88 ? 10.266 -1.511 -9.137 1.00 91.81 88 PRO A C 1
ATOM 754 O O . PRO A 1 88 ? 10.491 -0.608 -8.328 1.00 91.81 88 PRO A O 1
ATOM 757 N N . ILE A 1 89 ? 9.066 -1.736 -9.670 1.00 92.88 89 ILE A N 1
ATOM 758 C CA . ILE A 1 89 ? 7.875 -0.903 -9.458 1.00 92.88 89 ILE A CA 1
ATOM 759 C C . ILE A 1 89 ? 6.691 -1.675 -8.872 1.00 92.88 89 ILE A C 1
ATOM 761 O O . ILE A 1 89 ? 5.673 -1.052 -8.597 1.00 92.88 89 ILE A O 1
ATOM 765 N N . HIS A 1 90 ? 6.769 -2.998 -8.693 1.00 92.44 90 HIS A N 1
ATOM 766 C CA . HIS A 1 90 ? 5.609 -3.794 -8.287 1.00 92.44 90 HIS A CA 1
ATOM 767 C C . HIS A 1 90 ? 5.865 -4.629 -7.028 1.00 92.44 90 HIS A C 1
ATOM 769 O O . HIS A 1 90 ? 5.435 -4.233 -5.947 1.00 92.44 90 HIS A O 1
ATOM 775 N N . ASN A 1 91 ? 6.605 -5.733 -7.138 1.00 91.31 91 ASN A N 1
ATOM 776 C CA . ASN A 1 91 ? 6.832 -6.719 -6.081 1.00 91.31 91 ASN A CA 1
ATOM 777 C C . ASN A 1 91 ? 7.339 -6.060 -4.797 1.00 91.31 91 ASN A C 1
ATOM 779 O O . ASN A 1 91 ? 6.808 -6.318 -3.722 1.00 91.31 91 ASN A O 1
ATOM 783 N N . ARG A 1 92 ? 8.324 -5.158 -4.902 1.00 91.50 92 ARG A N 1
ATOM 784 C CA . ARG A 1 92 ? 8.870 -4.445 -3.737 1.00 91.50 92 ARG A CA 1
ATOM 785 C C . ARG A 1 92 ? 7.792 -3.695 -2.947 1.00 91.50 92 ARG A C 1
ATOM 787 O O . ARG A 1 92 ? 7.849 -3.683 -1.723 1.00 91.50 92 ARG A O 1
ATOM 794 N N . TYR A 1 93 ? 6.843 -3.061 -3.633 1.00 93.06 93 TYR A N 1
ATOM 795 C CA . TYR A 1 93 ? 5.791 -2.269 -2.993 1.00 93.06 93 TYR A CA 1
ATOM 796 C C . TYR A 1 93 ? 4.688 -3.162 -2.443 1.00 93.06 93 TYR A C 1
ATOM 798 O O . TYR A 1 93 ? 4.309 -2.995 -1.291 1.00 93.06 93 TYR A O 1
ATOM 806 N N . VAL A 1 94 ? 4.243 -4.153 -3.219 1.00 93.06 94 VAL A N 1
ATOM 807 C CA . VAL A 1 94 ? 3.216 -5.104 -2.772 1.00 93.06 94 VAL A CA 1
ATOM 808 C C . VAL A 1 94 ? 3.682 -5.856 -1.528 1.00 93.06 94 VAL A C 1
ATOM 810 O O . VAL A 1 94 ? 2.997 -5.832 -0.511 1.00 93.06 94 VAL A O 1
ATOM 813 N N . PHE A 1 95 ? 4.870 -6.465 -1.565 1.00 93.62 95 PHE A N 1
ATOM 814 C CA . PHE A 1 95 ? 5.381 -7.210 -0.415 1.00 93.62 95 PHE A CA 1
ATOM 815 C C . PHE A 1 95 ? 5.777 -6.292 0.742 1.00 93.62 95 PHE A C 1
ATOM 817 O O . PHE A 1 95 ? 5.488 -6.613 1.888 1.00 93.62 95 PHE A O 1
ATOM 824 N N . GLY A 1 96 ? 6.377 -5.130 0.463 1.00 95.06 96 GLY A N 1
ATOM 825 C CA . GLY A 1 96 ? 6.722 -4.161 1.505 1.00 95.06 96 GLY A CA 1
ATOM 826 C C . GLY A 1 96 ? 5.501 -3.708 2.308 1.00 95.06 96 GLY A C 1
ATOM 827 O O . GLY A 1 96 ? 5.536 -3.723 3.536 1.00 95.06 96 GLY A O 1
ATOM 828 N N . HIS A 1 97 ? 4.401 -3.377 1.628 1.00 94.94 97 HIS A N 1
ATOM 829 C CA . HIS A 1 97 ? 3.164 -2.987 2.302 1.00 94.94 97 HIS A CA 1
ATOM 830 C C . HIS A 1 97 ? 2.422 -4.170 2.917 1.00 94.94 97 HIS A C 1
ATOM 832 O O . HIS A 1 97 ? 1.859 -4.012 3.992 1.00 94.94 97 HIS A O 1
ATOM 838 N N . TYR A 1 98 ? 2.481 -5.362 2.321 1.00 95.12 98 TYR A N 1
ATOM 839 C CA . TYR A 1 98 ? 1.958 -6.574 2.955 1.00 95.12 98 TYR A CA 1
ATOM 840 C C . TYR A 1 98 ? 2.600 -6.821 4.330 1.00 95.12 98 TYR A C 1
ATOM 842 O O . TYR A 1 98 ? 1.888 -6.995 5.318 1.00 95.12 98 TYR A O 1
ATOM 850 N N . PHE A 1 99 ? 3.935 -6.766 4.421 1.00 96.12 99 PHE A N 1
ATOM 851 C CA . PHE A 1 99 ? 4.641 -6.930 5.696 1.00 96.12 99 PHE A CA 1
ATOM 852 C C . PHE A 1 99 ? 4.347 -5.793 6.675 1.00 96.12 99 PHE A C 1
ATOM 854 O O . PHE A 1 99 ? 4.158 -6.047 7.862 1.00 96.12 99 PHE A O 1
ATOM 861 N N . SER A 1 100 ? 4.268 -4.555 6.179 1.00 96.44 100 SER A N 1
ATOM 862 C CA . SER A 1 100 ? 3.878 -3.391 6.982 1.00 96.44 100 SER A CA 1
ATOM 863 C C . SER A 1 100 ? 2.492 -3.582 7.608 1.00 96.44 100 SER A C 1
ATOM 865 O O . SER A 1 100 ? 2.349 -3.477 8.823 1.00 96.44 100 SER A O 1
ATOM 867 N N . ILE A 1 101 ? 1.489 -3.956 6.806 1.00 95.81 101 ILE A N 1
ATOM 868 C CA . ILE A 1 101 ? 0.126 -4.241 7.271 1.00 95.81 101 ILE A CA 1
ATOM 869 C C . ILE A 1 101 ? 0.142 -5.359 8.316 1.00 95.81 101 ILE A C 1
ATOM 871 O O . ILE A 1 101 ? -0.409 -5.176 9.396 1.00 95.81 101 ILE A O 1
ATOM 875 N N . ALA A 1 102 ? 0.794 -6.490 8.029 1.00 95.38 102 ALA A N 1
ATOM 876 C CA . ALA A 1 102 ? 0.842 -7.624 8.950 1.00 95.38 102 ALA A CA 1
ATOM 877 C C . ALA A 1 102 ? 1.451 -7.243 10.310 1.00 95.38 102 ALA A C 1
ATOM 879 O O . ALA A 1 102 ? 0.884 -7.563 11.353 1.00 95.38 102 ALA A O 1
ATOM 880 N N . ASN A 1 103 ? 2.566 -6.508 10.304 1.00 96.44 103 ASN A N 1
ATOM 881 C CA . ASN A 1 103 ? 3.230 -6.075 11.531 1.00 96.44 103 ASN A CA 1
ATOM 882 C C . ASN A 1 103 ? 2.361 -5.103 12.341 1.00 96.44 103 ASN A C 1
ATOM 884 O O . ASN A 1 103 ? 2.187 -5.272 13.544 1.00 96.44 103 ASN A O 1
ATOM 888 N N . ARG A 1 104 ? 1.760 -4.114 11.673 1.00 95.88 104 ARG A N 1
ATOM 889 C CA . ARG A 1 104 ? 0.887 -3.131 12.325 1.00 95.88 104 ARG A CA 1
ATOM 890 C C . ARG A 1 104 ? -0.362 -3.777 12.915 1.00 95.88 104 ARG A C 1
ATOM 892 O O . ARG A 1 104 ? -0.743 -3.466 14.036 1.00 95.88 104 ARG A O 1
ATOM 899 N N . LEU A 1 105 ? -0.973 -4.723 12.203 1.00 94.12 105 LEU A N 1
ATOM 900 C CA . LEU A 1 105 ? -2.116 -5.478 12.721 1.00 94.12 105 LEU A CA 1
ATOM 901 C C . LEU A 1 105 ? -1.755 -6.319 13.953 1.00 94.12 105 LEU A C 1
ATOM 903 O O . LEU A 1 105 ? -2.595 -6.490 14.832 1.00 94.12 105 LEU A O 1
ATOM 907 N N . MET A 1 106 ? -0.521 -6.823 14.023 1.00 92.88 106 MET A N 1
ATOM 908 C CA . MET A 1 106 ? -0.034 -7.620 15.148 1.00 92.88 106 MET A CA 1
ATOM 909 C C . MET A 1 106 ? 0.291 -6.768 16.384 1.00 92.88 106 MET A C 1
ATOM 911 O O . MET A 1 106 ? 0.033 -7.209 17.501 1.00 92.88 106 MET A O 1
ATOM 915 N N . VAL A 1 107 ? 0.868 -5.576 16.196 1.00 93.75 107 VAL A N 1
ATOM 916 C CA . VAL A 1 107 ? 1.481 -4.796 17.290 1.00 93.75 107 VAL A CA 1
ATOM 917 C C . VAL A 1 107 ? 0.669 -3.559 17.684 1.00 93.75 107 VAL A C 1
ATOM 919 O O . VAL A 1 107 ? 0.623 -3.206 18.861 1.00 93.75 107 VAL A O 1
ATOM 922 N N . ASP A 1 108 ? -0.004 -2.899 16.739 1.00 93.31 108 ASP A N 1
ATOM 923 C CA . ASP A 1 108 ? -0.552 -1.555 16.970 1.00 93.31 108 ASP A CA 1
ATOM 924 C C . ASP A 1 108 ? -1.911 -1.572 17.701 1.00 93.31 108 ASP A C 1
ATOM 926 O O . ASP A 1 108 ? -2.405 -0.518 18.117 1.00 93.31 108 ASP A O 1
ATOM 930 N N . PHE A 1 109 ? -2.534 -2.744 17.895 1.00 92.62 109 PHE A N 1
ATOM 931 C CA . PHE A 1 109 ? -3.821 -2.852 18.590 1.00 92.62 109 PHE A CA 1
ATOM 932 C C . PHE A 1 109 ? -3.652 -2.799 20.115 1.00 92.62 109 PHE A C 1
ATOM 934 O O . PHE A 1 109 ? -3.724 -3.806 20.818 1.00 92.62 109 PHE A O 1
ATOM 941 N N . THR A 1 110 ? -3.423 -1.594 20.632 1.00 93.69 110 THR A N 1
ATOM 942 C CA . THR A 1 110 ? -3.258 -1.327 22.069 1.00 93.69 110 THR A CA 1
ATOM 943 C C . THR A 1 110 ? -4.539 -0.780 22.704 1.00 93.69 110 THR A C 1
ATOM 945 O O . THR A 1 110 ? -5.384 -0.204 22.017 1.00 93.69 110 THR A O 1
ATOM 948 N N . ASN A 1 111 ? -4.663 -0.874 24.035 1.00 92.12 111 ASN A N 1
ATOM 949 C CA . ASN A 1 111 ? -5.810 -0.317 24.773 1.00 92.12 111 ASN A CA 1
ATOM 950 C C . ASN A 1 111 ? -6.006 1.182 24.493 1.00 92.12 111 ASN A C 1
ATOM 952 O O . ASN A 1 111 ? -7.120 1.619 24.236 1.00 92.12 111 ASN A O 1
ATOM 956 N N . LYS A 1 112 ? -4.911 1.954 24.424 1.00 92.81 112 LYS A N 1
ATOM 957 C CA . LYS A 1 112 ? -4.958 3.385 24.080 1.00 92.81 112 LYS A CA 1
ATOM 958 C C . LYS A 1 112 ? -5.557 3.634 22.694 1.00 92.81 112 LYS A C 1
ATOM 960 O O . LYS A 1 112 ? -6.327 4.574 22.519 1.00 92.81 112 LYS A O 1
ATOM 965 N N . VAL A 1 113 ? -5.202 2.805 21.712 1.00 92.19 113 VAL A N 1
ATOM 966 C CA . VAL A 1 113 ? -5.738 2.903 20.346 1.00 92.19 113 VAL A CA 1
ATOM 967 C C . VAL A 1 113 ? -7.214 2.506 20.321 1.00 92.19 113 VAL A C 1
ATOM 969 O O . VAL A 1 113 ? -8.010 3.188 19.682 1.00 92.19 113 VAL A O 1
ATOM 972 N N . ALA A 1 114 ? -7.597 1.458 21.052 1.00 91.44 114 ALA A N 1
ATOM 973 C CA . ALA A 1 114 ? -8.990 1.038 21.175 1.00 91.44 114 ALA A CA 1
ATOM 974 C C . ALA A 1 114 ? -9.870 2.128 21.813 1.00 91.44 114 ALA A C 1
ATOM 976 O O . ALA A 1 114 ? -10.937 2.434 21.280 1.00 91.44 114 ALA A O 1
ATOM 977 N N . ASP A 1 115 ? -9.399 2.759 22.891 1.00 93.19 115 ASP A N 1
ATOM 978 C CA . ASP A 1 115 ? -10.092 3.869 23.552 1.00 93.19 115 ASP A CA 1
ATOM 979 C C . ASP A 1 115 ? -10.200 5.097 22.641 1.00 93.19 115 ASP A C 1
ATOM 981 O O . ASP A 1 115 ? -11.244 5.745 22.595 1.00 93.19 115 ASP A O 1
ATOM 985 N N . GLY A 1 116 ? -9.145 5.401 21.876 1.00 92.44 116 GLY A N 1
ATOM 986 C CA . GLY A 1 116 ? -9.167 6.472 20.877 1.00 92.44 116 GLY A CA 1
ATOM 987 C C . GLY A 1 116 ? -10.217 6.227 19.793 1.00 92.44 116 GLY A C 1
ATOM 988 O O . GLY A 1 116 ? -11.045 7.091 19.526 1.00 92.44 116 GLY A O 1
ATOM 989 N N . ILE A 1 117 ? -10.252 5.015 19.230 1.00 92.56 117 ILE A N 1
ATOM 990 C CA . ILE A 1 117 ? -11.261 4.631 18.232 1.00 92.56 117 ILE A CA 1
ATOM 991 C C . ILE A 1 117 ? -12.671 4.703 18.823 1.00 92.56 117 ILE A C 1
A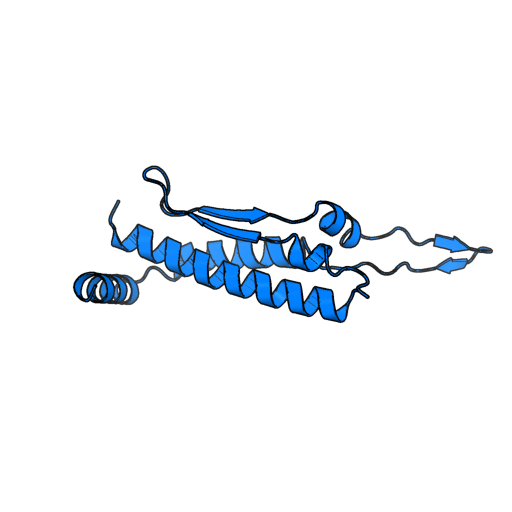TOM 993 O O . ILE A 1 117 ? -13.589 5.141 18.136 1.00 92.56 117 ILE A O 1
ATOM 997 N N . LYS A 1 118 ? -12.854 4.291 20.082 1.00 92.19 118 LYS A N 1
ATOM 998 C CA . LYS A 1 118 ? -14.148 4.372 20.764 1.00 92.19 118 LYS A CA 1
ATOM 999 C C . LYS A 1 118 ? -14.638 5.821 20.866 1.00 92.19 118 LYS A C 1
ATOM 1001 O O . LYS A 1 118 ? -15.770 6.089 20.486 1.00 92.19 118 LYS A O 1
ATOM 1006 N N . ARG A 1 119 ? -13.775 6.750 21.291 1.00 93.44 119 ARG A N 1
ATOM 1007 C CA . ARG A 1 119 ? -14.107 8.186 21.356 1.00 93.44 119 ARG A CA 1
ATOM 1008 C C . ARG A 1 119 ? -14.465 8.755 19.984 1.00 93.44 119 ARG A C 1
ATOM 1010 O O . ARG A 1 119 ? -15.457 9.461 19.863 1.00 93.44 119 ARG A O 1
ATOM 1017 N N . ASP A 1 120 ? -13.700 8.406 18.951 1.00 91.56 120 ASP A N 1
ATOM 1018 C CA . ASP A 1 120 ? -13.965 8.862 17.579 1.00 91.56 120 ASP A CA 1
ATOM 1019 C C . ASP A 1 120 ? -15.300 8.335 17.025 1.00 91.56 120 ASP A C 1
ATOM 1021 O O . ASP A 1 120 ? -15.884 8.947 16.132 1.00 91.56 120 ASP A O 1
ATOM 1025 N N . LEU A 1 121 ? -15.757 7.172 17.502 1.00 89.38 121 LEU A N 1
ATOM 1026 C CA . LEU A 1 121 ? -17.051 6.598 17.135 1.00 89.38 121 LEU A CA 1
ATOM 1027 C C . LEU A 1 121 ? -18.214 7.251 17.888 1.00 89.38 121 LEU A C 1
ATOM 1029 O O . LEU A 1 121 ? -19.285 7.369 17.315 1.00 89.38 121 LEU A O 1
ATOM 1033 N N . GLU A 1 122 ? -18.011 7.673 19.136 1.00 89.50 122 GLU A N 1
ATOM 1034 C CA . GLU A 1 122 ? -19.023 8.378 19.939 1.00 89.50 122 GLU A CA 1
ATOM 1035 C C . GLU A 1 122 ? -19.230 9.838 19.492 1.00 89.50 122 GLU A C 1
ATOM 1037 O O . GLU A 1 122 ? -20.274 10.421 19.765 1.00 89.50 122 GLU A O 1
ATOM 1042 N N . GLN A 1 123 ? -18.243 10.434 18.812 1.00 83.06 123 GLN A N 1
ATOM 1043 C CA . GLN A 1 123 ? -18.299 11.806 18.284 1.00 83.06 123 GLN A CA 1
ATOM 1044 C C . GLN A 1 123 ? -18.850 11.910 16.849 1.00 83.06 123 GLN A C 1
ATOM 1046 O O . GLN A 1 123 ? -18.953 13.019 16.322 1.00 83.06 123 GLN A O 1
ATOM 1051 N N . LYS A 1 124 ? -19.154 10.780 16.205 1.00 61.50 124 LYS A N 1
ATOM 1052 C CA . LYS A 1 124 ? -19.747 10.704 14.862 1.00 61.50 124 LYS A CA 1
ATOM 1053 C C . LYS A 1 124 ? -21.248 10.485 14.935 1.00 61.50 124 LYS A C 1
ATOM 1055 O O . LYS A 1 124 ? -21.925 11.034 14.040 1.00 61.50 124 LYS A O 1
#

pLDDT: mean 90.86, std 5.74, range [55.53, 96.44]

Organism: NCBI:txid849756

Secondary structure (DSSP, 8-state):
--HHHHHHHHHHHHHHHHHHHHHHHHHHHHH---SS-HHHHT-EEEEEEETTEEEEEEEE--THHHHHHS-PPPEEETTEEEPPPP---SHHHHHHHHHHHHHHHHHS--HHHHHHHHHHHHT-

Sequence (124 aa):
MSIIKKEFVRRILQEESQRMEKNQLIQMRRLLNFHTNELVQGRELKVTQQDTMDGALSFRHKAYQRFLDLKKKPLIKRGQRIKRRNFPIHNRYVFGHYFSIANRLMVDFTNKVADGIKRDLEQK

Radius of gyration: 19.55 Å; chains: 1; bounding box: 50×24×55 Å

Foldseek 3Di:
DDPLLLVLLQVLLVVLQVVLLVVLVVLCVVFDDDDPCCQNVQWDWDWDDDPPDSIDIDIGGDPVLVVLQDQDQFDQDPNDTHGDDGRNRPPCSVVVSVVVSVVCSVPVPDPVSSVVSVVVVVVD